Protein AF-A0A1G0B523-F1 (afdb_monomer)

Foldseek 3Di:
DPPVVVVVVVVVVVVLVVDDPVCVVVVVVVVVVVVVVVVPPDPVVNVVVVVVPDDDDDPVNVCCVPPNDPDD

Secondary structure (DSSP, 8-state):
--HHHHHHHHHHHHHHHTS-HHHHHHHHHHHHHHHHHHH--S-HHHHHHTT--S----HHHHHHHHH-----

Mean predicted aligned error: 15.68 Å

Radius of gyration: 25.34 Å; Cα contacts (8 Å, |Δi|>4): 8; chains: 1; bounding box: 47×23×69 Å

Sequence (72 aa):
MSRTQVVYKKRIIETLEELPESKLKEVLDFIEFLRNKRKKNEDPILRVSGCLSGDSLSAKEIEEALYGEFQK

pLDDT: mean 78.19, std 14.37, range [49.75, 94.06]

Solvent-accessible surface area (backbone atoms only — not comparable to full-atom values): 4553 Å² total; per-residue (Å²): 131,60,73,68,57,56,53,52,54,52,53,52,54,59,57,54,74,76,51,57,74,86,52,51,56,58,51,51,55,49,52,51,49,56,59,50,56,70,72,53,79,65,52,72,64,65,62,49,56,69,69,61,81,62,79,88,72,52,75,65,56,52,47,38,76,75,69,42,78,83,83,126

Structure (mmCIF, N/CA/C/O backbone):
data_AF-A0A1G0B523-F1
#
_entry.id   AF-A0A1G0B523-F1
#
loop_
_atom_site.group_PDB
_atom_site.id
_atom_site.type_symbol
_atom_site.label_atom_id
_atom_site.label_alt_id
_atom_site.label_comp_id
_atom_site.label_asym_id
_atom_site.label_entity_id
_atom_site.label_seq_id
_atom_site.pdbx_PDB_ins_code
_atom_site.Cartn_x
_atom_site.Cartn_y
_atom_site.Cartn_z
_atom_site.occupancy
_atom_site.B_iso_or_equiv
_atom_site.auth_seq_id
_atom_site.auth_comp_id
_atom_site.auth_asym_id
_atom_site.auth_atom_id
_atom_site.pdbx_PDB_model_num
ATOM 1 N N . MET A 1 1 ? 15.558 2.080 19.583 1.00 59.41 1 MET A N 1
ATOM 2 C CA . MET A 1 1 ? 14.662 2.612 18.527 1.00 59.41 1 MET A CA 1
ATOM 3 C C . MET A 1 1 ? 14.793 4.126 18.503 1.00 59.41 1 MET A C 1
ATOM 5 O O . MET A 1 1 ? 14.894 4.711 19.574 1.00 59.41 1 MET A O 1
ATOM 9 N N . SER A 1 2 ? 14.838 4.761 17.328 1.00 79.50 2 SER A N 1
ATOM 10 C CA . SER A 1 2 ? 14.885 6.232 17.247 1.00 79.50 2 SER A CA 1
ATOM 11 C C . SER A 1 2 ? 13.591 6.828 17.820 1.00 79.50 2 SER A C 1
ATOM 13 O O . SER A 1 2 ? 12.514 6.300 17.540 1.00 79.50 2 SER A O 1
ATOM 15 N N . ARG A 1 3 ? 13.671 7.923 18.596 1.00 82.00 3 ARG A N 1
ATOM 16 C CA . ARG A 1 3 ? 12.489 8.633 19.143 1.00 82.00 3 ARG A CA 1
ATOM 17 C C . ARG A 1 3 ? 11.462 8.939 18.048 1.00 82.00 3 ARG A C 1
ATOM 19 O O . ARG A 1 3 ? 10.266 8.754 18.243 1.00 82.00 3 ARG A O 1
ATOM 26 N N . THR A 1 4 ? 11.946 9.292 16.863 1.00 83.75 4 THR A N 1
ATOM 27 C CA . THR A 1 4 ? 11.149 9.563 15.665 1.00 83.75 4 THR A CA 1
ATOM 28 C C . THR A 1 4 ? 10.323 8.355 15.207 1.00 83.75 4 THR A C 1
ATOM 30 O O . THR A 1 4 ? 9.169 8.497 14.818 1.00 83.75 4 THR A O 1
ATOM 33 N N . GLN A 1 5 ? 10.877 7.142 15.296 1.00 86.75 5 GLN A N 1
ATOM 34 C CA . GLN A 1 5 ? 10.184 5.912 14.899 1.00 86.75 5 GLN A CA 1
ATOM 35 C C . GLN A 1 5 ? 8.991 5.610 15.815 1.00 86.75 5 GLN A C 1
ATOM 37 O O . GLN A 1 5 ? 7.959 5.135 15.344 1.00 86.75 5 GLN A O 1
ATOM 42 N N . VAL A 1 6 ? 9.137 5.877 17.115 1.00 89.94 6 VAL A N 1
ATOM 43 C CA . VAL A 1 6 ? 8.080 5.656 18.112 1.00 89.94 6 VAL A CA 1
ATOM 44 C C . VAL A 1 6 ? 6.908 6.606 17.862 1.00 89.94 6 VAL A C 1
ATOM 46 O O . VAL A 1 6 ? 5.764 6.161 17.842 1.00 89.94 6 VAL A O 1
ATOM 49 N N . VAL A 1 7 ? 7.196 7.882 17.580 1.00 93.38 7 VAL A N 1
ATOM 50 C CA . VAL A 1 7 ? 6.176 8.899 17.270 1.00 93.38 7 VAL A CA 1
ATOM 51 C C . VAL A 1 7 ? 5.370 8.523 16.025 1.00 93.38 7 VAL A C 1
ATOM 53 O O . VAL A 1 7 ? 4.143 8.537 16.069 1.00 93.38 7 VAL A O 1
ATOM 56 N N . TYR A 1 8 ? 6.031 8.129 14.932 1.00 91.38 8 TYR A N 1
ATOM 57 C CA . TYR A 1 8 ? 5.321 7.760 13.703 1.00 91.38 8 TYR A CA 1
ATOM 58 C C . TYR A 1 8 ? 4.479 6.496 13.858 1.00 91.38 8 TYR A C 1
ATOM 60 O O . TYR A 1 8 ? 3.351 6.465 13.380 1.00 91.38 8 TYR A O 1
ATOM 68 N N . LYS A 1 9 ? 4.987 5.468 14.548 1.00 91.44 9 LYS A N 1
ATOM 69 C CA . LYS A 1 9 ? 4.211 4.245 14.799 1.00 91.44 9 LYS A CA 1
ATOM 70 C C . LYS A 1 9 ? 2.958 4.525 15.619 1.00 91.44 9 LYS A C 1
ATOM 72 O O . LYS A 1 9 ? 1.900 4.021 15.269 1.00 91.44 9 LYS A O 1
ATOM 77 N N . LYS A 1 10 ? 3.084 5.337 16.671 1.00 93.19 10 LYS A N 1
ATOM 78 C CA . LYS A 1 10 ? 1.947 5.725 17.507 1.00 93.19 10 LYS A CA 1
ATOM 79 C C . LYS A 1 10 ? 0.888 6.460 16.684 1.00 93.19 10 LYS A C 1
ATOM 81 O O . LYS A 1 10 ? -0.256 6.030 16.666 1.00 93.19 10 LYS A O 1
ATOM 86 N N . ARG A 1 11 ? 1.301 7.473 15.917 1.00 93.25 11 ARG A N 1
ATOM 87 C CA . ARG A 1 11 ? 0.387 8.242 15.065 1.00 93.25 11 ARG A CA 1
ATOM 88 C C . ARG A 1 11 ? -0.308 7.377 14.011 1.00 93.25 11 ARG A C 1
ATOM 90 O O . ARG A 1 11 ? -1.472 7.596 13.735 1.00 93.25 11 ARG A O 1
ATOM 97 N N . ILE A 1 12 ? 0.385 6.399 13.423 1.00 92.31 12 ILE A N 1
ATOM 98 C CA . ILE A 1 12 ? -0.226 5.471 12.457 1.00 92.31 12 ILE A CA 1
ATOM 99 C C . ILE A 1 12 ? -1.325 4.634 13.118 1.00 92.31 12 ILE A C 1
ATOM 101 O O . ILE A 1 12 ? -2.376 4.466 12.516 1.00 92.31 12 ILE A O 1
ATOM 105 N N . ILE A 1 13 ? -1.090 4.120 14.328 1.00 92.88 13 ILE A N 1
ATOM 106 C CA . ILE A 1 13 ? -2.086 3.317 15.053 1.00 92.88 13 ILE A CA 1
ATOM 107 C C . ILE A 1 13 ? -3.316 4.165 15.381 1.00 92.88 13 ILE A C 1
ATOM 109 O O . ILE A 1 13 ? -4.422 3.743 15.073 1.00 92.88 13 ILE A O 1
ATOM 113 N N . GLU A 1 14 ? -3.118 5.374 15.911 1.00 94.06 14 GLU A N 1
ATOM 114 C CA . GLU A 1 14 ? -4.213 6.308 16.215 1.00 94.06 14 GLU A CA 1
ATOM 115 C C . GLU A 1 14 ? -5.049 6.615 14.959 1.00 94.06 14 GLU A C 1
ATOM 117 O O . GLU A 1 14 ? -6.268 6.495 14.980 1.00 94.06 14 GLU A O 1
ATOM 122 N N . THR A 1 15 ? -4.406 6.899 13.820 1.00 91.31 15 THR A N 1
ATOM 123 C CA . THR A 1 15 ? -5.122 7.139 12.554 1.00 91.31 15 THR A CA 1
ATOM 124 C C . THR A 1 15 ? -5.873 5.901 12.042 1.00 91.31 15 THR A C 1
ATOM 126 O O . THR A 1 15 ? -6.868 6.039 11.334 1.00 91.31 15 THR A O 1
ATOM 129 N N . LEU A 1 16 ? -5.404 4.685 12.349 1.00 93.06 16 LEU A N 1
ATOM 130 C CA . LEU A 1 16 ? -6.069 3.450 11.918 1.00 93.06 16 LEU A CA 1
ATOM 131 C C . LEU A 1 16 ? -7.366 3.182 12.679 1.00 93.06 16 LEU A C 1
ATOM 133 O O . LEU A 1 16 ? -8.281 2.607 12.097 1.00 93.06 16 LEU A O 1
ATOM 137 N N . GLU A 1 17 ? -7.456 3.606 13.939 1.00 91.19 17 GLU A N 1
ATOM 138 C CA . GLU A 1 17 ? -8.667 3.453 14.755 1.00 91.19 17 GLU A CA 1
ATOM 139 C C . GLU A 1 17 ? -9.828 4.322 14.245 1.00 91.19 17 GLU A C 1
ATOM 141 O O . GLU A 1 17 ? -10.990 3.954 14.397 1.00 91.19 17 GLU A O 1
ATOM 146 N N . GLU A 1 18 ? -9.524 5.447 13.593 1.00 93.25 18 GLU A N 1
ATOM 147 C CA . GLU A 1 18 ? -10.517 6.379 13.041 1.00 93.25 18 GLU A CA 1
ATOM 148 C C . GLU A 1 18 ? -11.002 5.999 11.627 1.00 93.25 18 GLU A C 1
ATOM 150 O O . GLU A 1 18 ? -11.946 6.600 11.105 1.00 93.25 18 GLU A O 1
ATOM 155 N N . LEU A 1 19 ? -10.365 5.021 10.972 1.00 91.56 19 LEU A N 1
ATOM 156 C CA . LEU A 1 19 ? -10.683 4.644 9.595 1.00 91.56 19 LEU A CA 1
ATOM 157 C C . LEU A 1 19 ? -11.859 3.654 9.520 1.00 91.56 19 LEU A C 1
ATOM 159 O O . LEU A 1 19 ? -11.923 2.696 10.290 1.00 91.56 19 LEU A O 1
ATOM 163 N N . PRO A 1 20 ? -12.758 3.802 8.529 1.00 92.56 20 PRO A N 1
ATOM 164 C CA . PRO A 1 20 ? -13.787 2.804 8.275 1.00 92.56 20 PRO A CA 1
ATOM 165 C C . PRO A 1 20 ? -13.164 1.501 7.752 1.00 92.56 20 PRO A C 1
ATOM 167 O O . PRO A 1 20 ? -12.166 1.516 7.028 1.00 92.56 20 PRO A O 1
ATOM 170 N N . GLU A 1 21 ? -13.806 0.366 8.040 1.00 86.62 21 GLU A N 1
ATOM 171 C CA . GLU A 1 21 ? -13.322 -0.976 7.676 1.00 86.62 21 GLU A CA 1
ATOM 172 C C . GLU A 1 21 ? -12.998 -1.121 6.179 1.00 86.62 21 GLU A C 1
ATOM 174 O O . GLU A 1 21 ? -11.985 -1.712 5.802 1.00 86.62 21 GLU A O 1
ATOM 179 N N . SER A 1 22 ? -13.799 -0.488 5.316 1.00 87.25 22 SER A N 1
ATOM 180 C CA . SER A 1 22 ? -13.597 -0.477 3.861 1.00 87.25 22 SER A CA 1
ATOM 181 C C . SER A 1 22 ? -12.242 0.097 3.431 1.00 87.25 22 SER A C 1
ATOM 183 O O . SER A 1 22 ? -11.738 -0.256 2.364 1.00 87.25 22 SER A O 1
ATOM 185 N N . LYS A 1 23 ? -11.634 0.954 4.259 1.00 91.25 23 LYS A N 1
ATOM 186 C CA . LYS A 1 23 ? -10.328 1.577 4.023 1.00 91.25 23 LYS A CA 1
ATOM 187 C C . LYS A 1 23 ? -9.175 0.844 4.698 1.00 91.25 23 LYS A C 1
ATOM 189 O O . LYS A 1 23 ? -8.045 0.963 4.232 1.00 91.25 23 LYS A O 1
ATOM 194 N N . LEU A 1 24 ? -9.436 0.026 5.718 1.00 91.69 24 LEU A N 1
ATOM 195 C CA . LEU A 1 24 ? -8.395 -0.779 6.369 1.00 91.69 24 LEU A CA 1
ATOM 196 C C . LEU A 1 24 ? -7.750 -1.773 5.398 1.00 91.69 24 LEU A C 1
ATOM 198 O O . LEU A 1 24 ? -6.534 -1.963 5.434 1.00 91.69 24 LEU A O 1
ATOM 202 N N . LYS A 1 25 ? -8.538 -2.346 4.479 1.00 91.06 25 LYS A N 1
ATOM 203 C CA . LYS A 1 25 ? -8.015 -3.214 3.415 1.00 91.06 25 LYS A CA 1
ATOM 204 C C . LYS A 1 25 ? -7.015 -2.485 2.512 1.00 91.06 25 LYS A C 1
ATOM 206 O O . LYS A 1 25 ? -5.929 -2.994 2.272 1.00 91.06 25 LYS A O 1
ATOM 211 N N . GLU A 1 26 ? -7.349 -1.271 2.079 1.00 91.19 26 GLU A N 1
ATOM 212 C CA . GLU A 1 26 ? -6.476 -0.437 1.240 1.00 91.19 26 GLU A CA 1
ATOM 213 C C . GLU A 1 26 ? -5.153 -0.110 1.956 1.00 91.19 26 GLU A C 1
ATOM 215 O O . GLU A 1 26 ? -4.077 -0.152 1.357 1.00 91.19 26 GLU A O 1
ATOM 220 N N . VAL A 1 27 ? -5.212 0.147 3.268 1.00 93.94 27 VAL A N 1
ATOM 221 C CA . VAL A 1 27 ? -4.009 0.368 4.080 1.00 93.94 27 VAL A CA 1
ATOM 222 C C . VAL A 1 27 ? -3.158 -0.899 4.191 1.00 93.94 27 VAL A C 1
ATOM 224 O O . VAL A 1 27 ? -1.934 -0.815 4.066 1.00 93.94 27 VAL A O 1
ATOM 227 N N . LEU A 1 28 ? -3.774 -2.066 4.407 1.00 91.38 28 LEU A N 1
ATOM 228 C CA . LEU A 1 28 ? -3.060 -3.346 4.439 1.00 91.38 28 LEU A CA 1
ATOM 229 C C . LEU A 1 28 ? -2.335 -3.607 3.115 1.00 91.38 28 LEU A C 1
ATOM 231 O O . LEU A 1 28 ? -1.126 -3.853 3.130 1.00 91.38 28 LEU A O 1
ATOM 235 N N . ASP A 1 29 ? -3.033 -3.451 1.988 1.00 91.81 29 ASP A N 1
ATOM 236 C CA . ASP A 1 29 ? -2.467 -3.629 0.647 1.00 91.81 29 ASP A CA 1
ATOM 237 C C . ASP A 1 29 ? -1.257 -2.699 0.429 1.00 91.81 29 ASP A C 1
ATOM 239 O O . ASP A 1 29 ? -0.206 -3.105 -0.084 1.00 91.81 29 ASP A O 1
ATOM 243 N N . PHE A 1 30 ? -1.352 -1.448 0.888 1.00 92.56 30 PHE A N 1
ATOM 244 C CA . PHE A 1 30 ? -0.258 -0.483 0.789 1.00 92.56 30 PHE A CA 1
ATOM 245 C C . PHE A 1 30 ? 0.947 -0.839 1.676 1.00 92.56 30 PHE A C 1
ATOM 247 O O . PHE A 1 30 ? 2.101 -0.724 1.247 1.00 92.56 30 PHE A O 1
ATOM 254 N N . ILE A 1 31 ? 0.718 -1.299 2.909 1.00 91.44 31 ILE A N 1
ATOM 255 C CA . ILE A 1 31 ? 1.794 -1.744 3.809 1.00 91.44 31 ILE A CA 1
ATOM 256 C C . ILE A 1 31 ? 2.519 -2.958 3.215 1.00 91.44 31 ILE A C 1
ATOM 258 O O . ILE A 1 31 ? 3.756 -3.014 3.241 1.00 91.44 31 ILE A O 1
ATOM 262 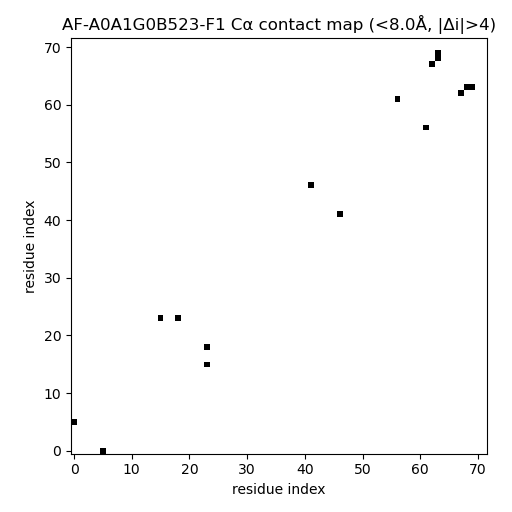N N . GLU A 1 32 ? 1.782 -3.911 2.643 1.00 90.25 32 GLU A N 1
ATOM 263 C CA . GLU A 1 32 ? 2.365 -5.059 1.947 1.00 90.25 32 GLU A CA 1
ATOM 264 C C . GLU A 1 32 ? 3.193 -4.633 0.737 1.00 90.25 32 GLU A C 1
ATOM 266 O O . GLU A 1 32 ? 4.327 -5.097 0.565 1.00 90.25 32 GLU A O 1
ATOM 271 N N . PHE A 1 33 ? 2.685 -3.690 -0.059 1.00 90.94 33 PHE A N 1
ATOM 272 C CA . PHE A 1 33 ? 3.436 -3.100 -1.160 1.00 90.94 33 PHE A CA 1
ATOM 273 C C . PHE A 1 33 ? 4.767 -2.503 -0.683 1.00 90.94 33 PHE A C 1
ATOM 275 O O . PHE A 1 33 ? 5.819 -2.821 -1.243 1.00 90.94 33 PHE A O 1
ATOM 282 N N . LEU A 1 34 ? 4.765 -1.696 0.384 1.00 88.25 34 LEU A N 1
ATOM 283 C CA . LEU A 1 34 ? 5.990 -1.103 0.935 1.00 88.25 34 LEU A CA 1
ATOM 284 C C . LEU A 1 34 ? 6.983 -2.163 1.433 1.00 88.25 34 LEU A C 1
ATOM 286 O O . LEU A 1 34 ? 8.195 -2.035 1.219 1.00 88.25 34 LEU A O 1
ATOM 290 N N . ARG A 1 35 ? 6.485 -3.229 2.070 1.00 85.62 35 ARG A N 1
ATOM 291 C CA . ARG A 1 35 ? 7.304 -4.362 2.524 1.00 85.62 35 ARG A CA 1
ATOM 292 C C . ARG A 1 35 ? 7.949 -5.093 1.347 1.00 85.62 35 ARG A C 1
ATOM 294 O O . ARG A 1 35 ? 9.125 -5.448 1.421 1.00 85.62 35 ARG A O 1
ATOM 301 N N . ASN A 1 36 ? 7.203 -5.284 0.264 1.00 83.06 36 ASN A N 1
ATOM 302 C CA . ASN A 1 36 ? 7.679 -5.959 -0.939 1.00 83.06 36 ASN A CA 1
ATOM 303 C C . ASN A 1 36 ? 8.622 -5.079 -1.767 1.00 83.06 36 ASN A C 1
ATOM 305 O O . ASN A 1 36 ? 9.600 -5.588 -2.308 1.00 83.06 36 ASN A O 1
ATOM 309 N N . LYS A 1 37 ? 8.412 -3.758 -1.797 1.00 77.38 37 LYS A N 1
ATOM 310 C CA . LYS A 1 37 ? 9.325 -2.805 -2.443 1.00 77.38 37 LYS A CA 1
A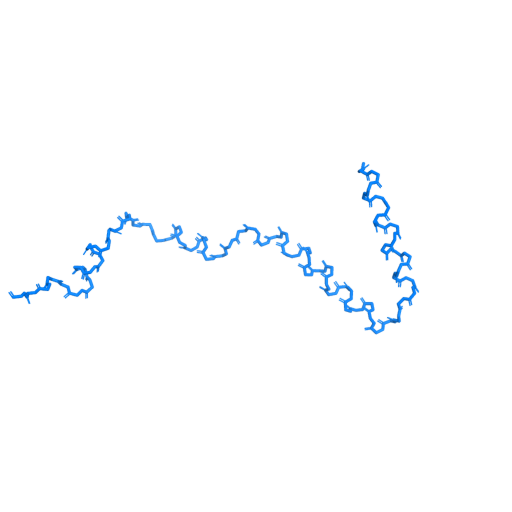TOM 311 C C . LYS A 1 37 ? 10.734 -2.883 -1.853 1.00 77.38 37 LYS A C 1
ATOM 313 O O . LYS A 1 37 ? 11.698 -2.904 -2.606 1.00 77.38 37 LYS A O 1
ATOM 318 N N . ARG A 1 38 ? 10.867 -3.028 -0.527 1.00 61.81 38 ARG A N 1
ATOM 319 C CA . ARG A 1 38 ? 12.179 -3.232 0.122 1.00 61.81 38 ARG A CA 1
ATOM 320 C C . ARG A 1 38 ? 12.874 -4.537 -0.280 1.00 61.81 38 ARG A C 1
ATOM 322 O O . ARG A 1 38 ? 14.093 -4.605 -0.199 1.00 61.81 38 ARG A O 1
ATOM 329 N N . LYS A 1 39 ? 12.121 -5.565 -0.685 1.00 59.97 39 LYS A N 1
ATOM 330 C CA . LYS A 1 39 ? 12.675 -6.852 -1.137 1.00 59.97 39 LYS A CA 1
ATOM 331 C C . LYS A 1 39 ? 13.122 -6.836 -2.604 1.00 59.97 39 LYS A C 1
ATOM 333 O O . LYS A 1 39 ? 13.901 -7.694 -2.988 1.00 59.97 39 LYS A O 1
ATOM 338 N N . LYS A 1 40 ? 12.656 -5.877 -3.412 1.00 55.56 40 LYS A N 1
ATOM 339 C CA . LYS A 1 40 ? 12.962 -5.745 -4.850 1.00 55.56 40 LYS A CA 1
ATOM 340 C C . LYS A 1 40 ? 14.152 -4.811 -5.142 1.00 55.56 40 LYS A C 1
ATOM 342 O O . LYS A 1 40 ? 14.176 -4.169 -6.182 1.00 55.56 40 LYS A O 1
ATOM 347 N N . ASN A 1 41 ? 15.118 -4.696 -4.227 1.00 55.31 41 ASN A N 1
ATOM 348 C CA . ASN A 1 41 ? 16.326 -3.889 -4.467 1.00 55.31 41 ASN A CA 1
ATOM 349 C C . ASN A 1 41 ? 17.310 -4.533 -5.462 1.00 55.31 41 ASN A C 1
ATOM 351 O O . ASN A 1 41 ? 18.285 -3.890 -5.834 1.00 55.31 41 ASN A O 1
ATOM 355 N N . GLU A 1 42 ? 17.055 -5.759 -5.916 1.00 54.09 42 GLU A N 1
ATOM 356 C CA . GLU A 1 42 ? 17.691 -6.301 -7.114 1.00 54.09 42 GLU A CA 1
ATOM 357 C C . GLU A 1 42 ? 16.678 -6.262 -8.253 1.00 54.09 42 GLU A C 1
ATOM 359 O O . GLU A 1 42 ? 15.646 -6.937 -8.207 1.00 54.09 42 GLU A O 1
ATOM 364 N N . ASP A 1 43 ? 16.963 -5.433 -9.255 1.00 57.50 43 ASP A N 1
ATOM 365 C CA . ASP A 1 43 ? 16.203 -5.413 -10.495 1.00 57.50 43 ASP A CA 1
ATOM 366 C C . ASP A 1 43 ? 16.364 -6.786 -11.176 1.00 57.50 43 ASP A C 1
ATOM 368 O O . ASP A 1 43 ? 17.493 -7.187 -11.486 1.00 57.50 43 ASP A O 1
ATOM 372 N N . PRO A 1 44 ? 15.278 -7.542 -11.413 1.00 60.47 44 PRO A N 1
ATOM 373 C CA . PRO A 1 44 ? 15.355 -8.813 -12.123 1.00 60.47 44 PRO A CA 1
ATOM 374 C C . PRO A 1 44 ? 16.032 -8.677 -13.491 1.00 60.47 44 PRO A C 1
ATOM 376 O O . PRO A 1 44 ? 16.681 -9.623 -13.930 1.00 60.47 44 PRO A O 1
ATOM 379 N N . ILE A 1 45 ? 15.925 -7.506 -14.137 1.00 61.56 45 ILE A N 1
ATOM 380 C CA . ILE A 1 45 ? 16.586 -7.215 -15.412 1.00 61.56 45 ILE A CA 1
ATOM 381 C C . ILE A 1 45 ? 18.106 -7.148 -15.223 1.00 61.56 45 ILE A C 1
ATOM 383 O O . ILE A 1 45 ? 18.834 -7.778 -15.988 1.00 61.56 45 ILE A O 1
ATOM 387 N N . LEU A 1 46 ? 18.598 -6.493 -14.162 1.00 55.91 46 LEU A N 1
ATOM 388 C CA . LEU A 1 46 ? 20.033 -6.464 -13.835 1.00 55.91 46 LEU A CA 1
ATOM 389 C C . LEU A 1 46 ? 20.590 -7.870 -13.559 1.00 55.91 46 LEU A C 1
ATOM 391 O O . LEU A 1 46 ? 21.743 -8.146 -13.889 1.00 55.91 46 LEU A O 1
ATOM 395 N N . ARG A 1 47 ? 19.770 -8.783 -13.018 1.00 56.44 47 ARG A N 1
ATOM 396 C CA . ARG A 1 47 ? 20.154 -10.191 -12.820 1.00 56.44 47 ARG A CA 1
ATOM 397 C C . ARG A 1 47 ? 20.315 -10.954 -14.140 1.00 56.44 47 ARG A C 1
ATOM 399 O O . ARG A 1 47 ? 21.132 -11.865 -14.210 1.00 56.44 47 ARG A O 1
ATOM 406 N N . VAL A 1 48 ? 19.544 -10.595 -15.169 1.00 57.97 48 VAL A N 1
ATOM 407 C CA . VAL A 1 48 ? 19.609 -11.205 -16.510 1.00 57.97 48 VAL A CA 1
ATOM 408 C C . VAL A 1 48 ? 20.760 -10.624 -17.332 1.00 57.97 48 VAL A C 1
ATOM 410 O O . VAL A 1 48 ? 21.391 -11.364 -18.081 1.00 57.97 48 VAL A O 1
ATOM 413 N N . SER A 1 49 ? 21.114 -9.348 -17.151 1.00 56.16 49 SER A N 1
ATOM 414 C CA . SER A 1 49 ? 22.275 -8.748 -17.826 1.00 56.16 49 SER A CA 1
ATOM 415 C C . SER A 1 49 ? 23.589 -9.465 -17.494 1.00 56.16 49 SER A C 1
ATOM 417 O O . SER A 1 49 ? 24.447 -9.587 -18.357 1.00 56.16 49 SER A O 1
ATOM 419 N N . GLY A 1 50 ? 23.729 -10.019 -16.283 1.00 49.75 50 GLY A N 1
ATOM 420 C CA . GLY A 1 50 ? 24.875 -10.864 -15.912 1.00 49.75 50 GLY A CA 1
ATOM 421 C C . GLY A 1 50 ? 24.912 -12.235 -16.607 1.00 49.75 50 GLY A C 1
ATOM 422 O O . GLY A 1 50 ? 25.949 -12.893 -16.602 1.00 49.75 50 GLY A O 1
ATOM 4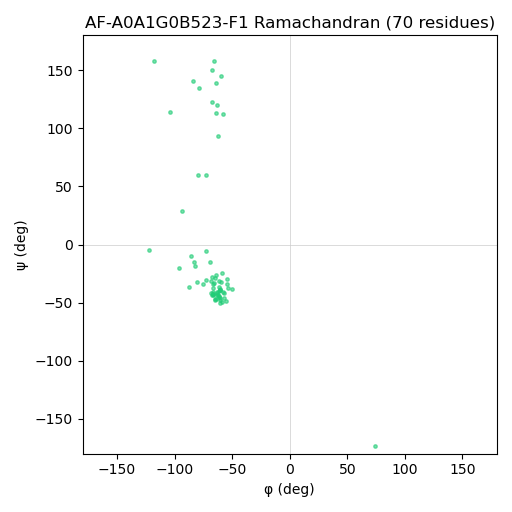23 N N . CYS A 1 51 ? 23.809 -12.672 -17.226 1.00 51.03 51 CYS A N 1
ATOM 424 C CA . CYS A 1 51 ? 23.772 -13.863 -18.078 1.00 51.03 51 CYS A CA 1
ATOM 425 C C . CYS A 1 51 ? 24.240 -13.576 -19.515 1.00 51.03 51 CYS A C 1
ATOM 427 O O . CYS A 1 51 ? 24.570 -14.521 -20.228 1.00 51.03 51 CYS A O 1
ATOM 429 N N . LEU A 1 52 ? 24.334 -12.306 -19.929 1.00 56.38 52 LEU A N 1
ATOM 430 C CA . LEU A 1 52 ? 24.976 -11.884 -21.180 1.00 56.38 52 LEU A CA 1
ATOM 431 C C . LEU A 1 52 ? 26.499 -11.845 -20.985 1.00 56.38 52 LEU A C 1
ATOM 433 O O . LEU A 1 52 ? 27.132 -10.802 -21.097 1.00 56.38 52 LEU A O 1
ATOM 437 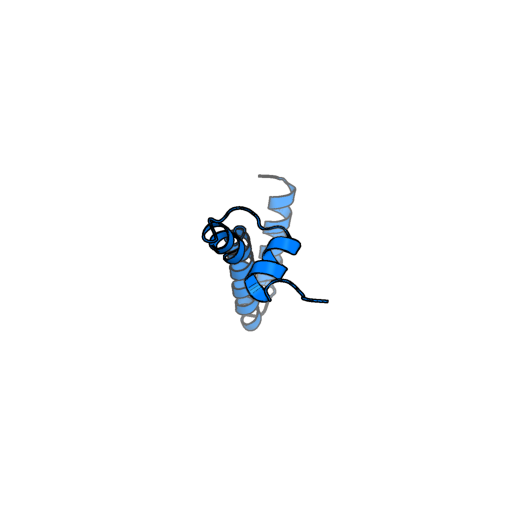N N . SER A 1 53 ? 27.069 -12.998 -20.635 1.00 58.47 53 SER A N 1
ATOM 438 C CA . SER A 1 53 ? 28.491 -13.222 -20.347 1.00 58.47 53 SER A CA 1
ATOM 439 C C . SER A 1 53 ? 29.338 -13.195 -21.627 1.00 58.47 53 SER A C 1
ATOM 441 O O . SER A 1 53 ? 29.977 -14.174 -22.000 1.00 58.47 53 SER A O 1
ATOM 443 N N . GLY A 1 54 ? 29.305 -12.059 -22.317 1.00 63.88 54 GLY A N 1
ATOM 444 C CA . GLY A 1 54 ? 30.220 -11.695 -23.388 1.00 63.88 54 GLY A CA 1
ATOM 445 C C . GLY A 1 54 ? 30.999 -10.444 -22.999 1.00 63.88 54 GLY A C 1
ATOM 446 O O . GLY A 1 54 ? 30.567 -9.672 -22.140 1.00 63.88 54 GLY A O 1
ATOM 447 N N . ASP A 1 55 ? 32.151 -10.248 -23.630 1.00 69.44 55 ASP A N 1
ATOM 448 C CA . ASP A 1 55 ? 32.883 -8.994 -23.518 1.00 69.44 55 ASP A CA 1
ATOM 449 C C . ASP A 1 55 ? 32.018 -7.834 -24.032 1.00 69.44 55 ASP A C 1
ATOM 451 O O . ASP A 1 55 ? 31.220 -7.989 -24.962 1.00 69.44 55 ASP A O 1
ATOM 455 N N . SER A 1 56 ? 32.154 -6.663 -23.409 1.00 71.62 56 SER A N 1
ATOM 456 C CA . SER A 1 56 ? 31.463 -5.454 -23.857 1.00 71.62 56 SER A CA 1
ATOM 457 C C . SER A 1 56 ? 31.848 -5.142 -25.302 1.00 71.62 56 SER A C 1
ATOM 459 O O . SER A 1 56 ? 32.984 -4.753 -25.562 1.00 71.62 56 SER A O 1
ATOM 461 N N . LEU A 1 57 ? 30.892 -5.260 -26.222 1.00 74.94 57 LEU A N 1
ATOM 462 C CA . LEU A 1 57 ? 31.066 -4.823 -27.603 1.00 74.94 57 LEU A CA 1
ATOM 463 C C . LEU A 1 57 ? 30.907 -3.302 -27.687 1.00 74.94 57 LEU A C 1
ATOM 465 O O . LEU A 1 57 ? 29.974 -2.712 -27.134 1.00 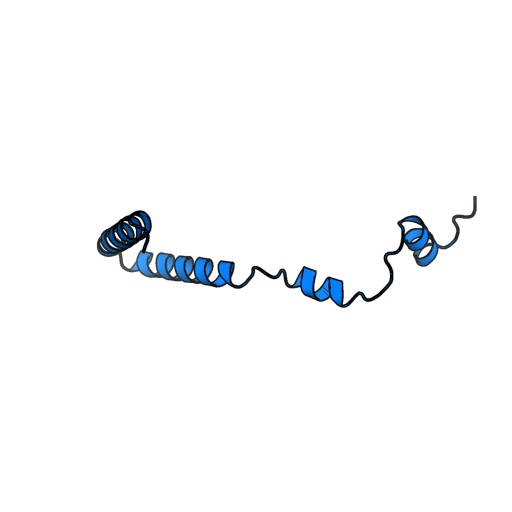74.94 57 LEU A O 1
ATOM 469 N N . SER A 1 58 ? 31.816 -2.657 -28.402 1.00 78.56 58 SER A N 1
ATOM 470 C CA . SER A 1 58 ? 31.678 -1.273 -28.833 1.00 78.56 58 SER A CA 1
ATOM 471 C C . SER A 1 58 ? 30.521 -1.127 -29.827 1.00 78.56 58 SER A C 1
ATOM 473 O O . SER A 1 58 ? 30.132 -2.073 -30.511 1.00 78.56 58 SER A O 1
ATOM 475 N N . ALA A 1 59 ? 29.986 0.091 -29.960 1.00 79.00 59 ALA A N 1
ATOM 476 C CA . ALA A 1 59 ? 28.918 0.373 -30.923 1.00 79.00 59 ALA A CA 1
ATOM 477 C C . ALA A 1 59 ? 29.295 -0.042 -32.359 1.00 79.00 59 ALA A C 1
ATOM 479 O O . ALA A 1 59 ? 28.448 -0.528 -33.100 1.00 79.00 59 ALA A O 1
ATOM 480 N N . LYS A 1 60 ? 30.580 0.081 -32.720 1.00 80.75 60 LYS A N 1
ATOM 481 C CA . LYS A 1 60 ? 31.101 -0.333 -34.025 1.00 80.75 60 LYS A CA 1
ATOM 482 C C . LYS A 1 60 ? 31.008 -1.849 -34.227 1.00 80.75 60 LYS A C 1
ATOM 484 O O . LYS A 1 60 ? 30.544 -2.290 -35.268 1.00 80.75 60 LYS A O 1
ATOM 489 N N . GLU A 1 61 ? 31.417 -2.633 -33.232 1.00 81.38 61 GLU A N 1
ATOM 490 C CA . GLU A 1 61 ? 31.354 -4.101 -33.295 1.00 81.38 61 GLU A CA 1
ATOM 491 C C . GLU A 1 61 ? 29.904 -4.601 -33.344 1.00 81.38 61 GLU A C 1
ATOM 493 O O . GLU A 1 61 ? 29.613 -5.589 -34.012 1.00 81.38 61 GLU A O 1
ATOM 498 N N . ILE A 1 62 ? 28.980 -3.891 -32.684 1.00 81.56 62 ILE A N 1
ATOM 499 C CA . ILE A 1 62 ? 27.540 -4.170 -32.770 1.00 81.56 62 ILE A CA 1
ATOM 500 C C . ILE A 1 62 ? 27.023 -3.920 -34.190 1.00 81.56 62 ILE A C 1
ATOM 502 O O . ILE A 1 62 ? 26.305 -4.759 -34.733 1.00 81.56 62 ILE A O 1
ATOM 506 N N . GLU A 1 63 ? 27.373 -2.782 -34.795 1.00 85.00 63 GLU A N 1
ATOM 507 C CA . GLU A 1 63 ? 26.954 -2.466 -36.164 1.00 85.00 63 GLU A CA 1
ATOM 508 C C . GLU A 1 63 ? 27.489 -3.487 -37.172 1.00 85.00 63 GLU A C 1
ATOM 510 O O . GLU A 1 63 ? 26.727 -3.992 -37.993 1.00 85.00 63 GLU A O 1
ATOM 515 N N . GLU A 1 64 ? 28.765 -3.849 -37.064 1.00 84.75 64 GLU A N 1
ATOM 516 C CA . GLU A 1 64 ? 29.416 -4.799 -37.965 1.00 84.75 64 GLU A CA 1
ATOM 517 C C . GLU A 1 64 ? 28.845 -6.219 -37.82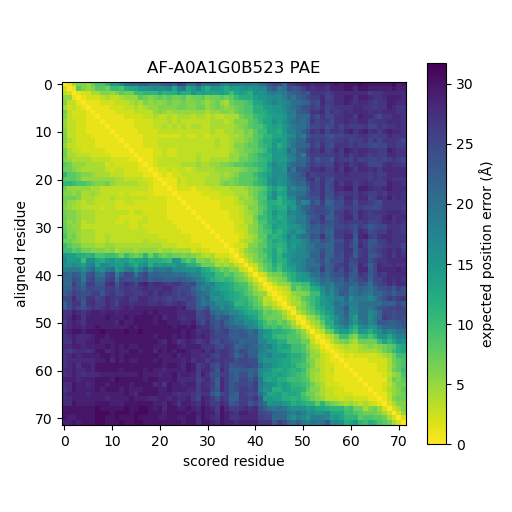8 1.00 84.75 64 GLU A C 1
ATOM 519 O O . GLU A 1 64 ? 28.561 -6.874 -38.829 1.00 84.75 64 GLU A O 1
ATOM 524 N N . ALA A 1 65 ? 28.592 -6.685 -36.601 1.00 78.44 65 ALA A N 1
ATOM 525 C CA . ALA A 1 65 ? 28.007 -8.005 -36.369 1.00 78.44 65 ALA A CA 1
ATOM 526 C C . ALA A 1 65 ? 26.554 -8.118 -36.867 1.00 78.44 65 ALA A C 1
ATOM 528 O O . ALA A 1 65 ? 26.136 -9.192 -37.303 1.00 78.44 65 ALA A O 1
ATOM 529 N N . LEU A 1 66 ? 25.772 -7.036 -36.780 1.00 79.69 66 LEU A N 1
ATOM 530 C CA . LEU A 1 66 ? 24.353 -7.040 -37.151 1.00 79.69 66 LEU A CA 1
ATOM 531 C C . LEU A 1 66 ? 24.113 -6.741 -38.631 1.00 79.69 66 LEU A C 1
ATOM 533 O O . LEU A 1 66 ? 23.190 -7.302 -39.223 1.00 79.69 66 LEU A O 1
ATOM 537 N N . TYR A 1 67 ? 24.908 -5.846 -39.215 1.00 83.56 67 TYR A N 1
ATOM 538 C CA . TYR A 1 67 ? 24.651 -5.283 -40.541 1.00 83.56 67 TYR A CA 1
ATOM 539 C C . TYR A 1 67 ? 25.798 -5.510 -41.538 1.00 83.56 67 TYR A C 1
ATOM 541 O O . TYR A 1 67 ? 25.628 -5.212 -42.720 1.00 83.56 67 TYR A O 1
ATOM 549 N N . GLY A 1 68 ? 26.926 -6.082 -41.102 1.00 80.69 68 GLY A N 1
ATOM 550 C CA . GLY A 1 68 ? 28.136 -6.236 -41.910 1.0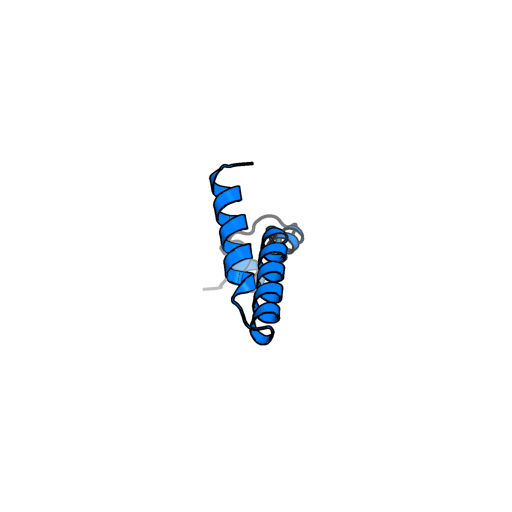0 80.69 68 GLY A CA 1
ATOM 551 C C . GLY A 1 68 ? 28.887 -4.917 -42.107 1.00 80.69 68 GLY A C 1
ATOM 552 O O . GLY A 1 68 ? 28.543 -3.885 -41.527 1.00 80.69 68 GLY A O 1
ATOM 553 N N . GLU A 1 69 ? 29.927 -4.927 -42.943 1.00 76.94 69 GLU A N 1
ATOM 554 C CA . GLU A 1 69 ? 30.558 -3.678 -43.366 1.00 76.94 69 GLU A CA 1
ATOM 555 C C . GLU A 1 69 ? 29.580 -2.884 -44.239 1.00 76.94 69 GLU A C 1
ATOM 557 O O . GLU A 1 69 ? 29.132 -3.363 -45.286 1.00 76.94 69 GLU A O 1
ATOM 562 N N . PHE A 1 70 ? 29.276 -1.646 -43.840 1.00 63.12 70 PHE A N 1
ATOM 563 C CA . PHE A 1 70 ? 28.650 -0.680 -44.736 1.00 63.12 70 PHE A CA 1
ATOM 564 C C . PHE A 1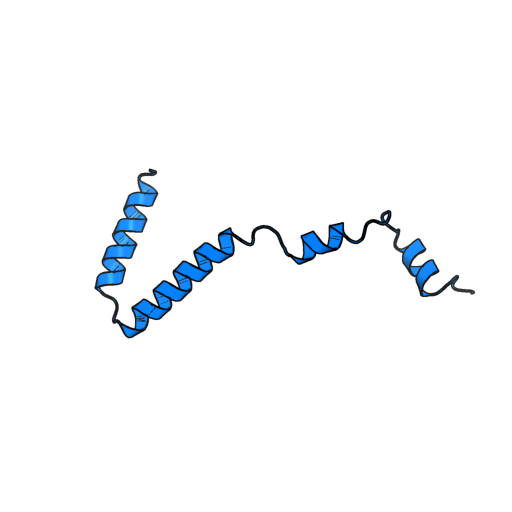 70 ? 29.605 -0.416 -45.903 1.00 63.12 70 PHE A C 1
ATOM 566 O O . PHE A 1 70 ? 30.481 0.447 -45.828 1.00 63.12 70 PHE A O 1
ATOM 573 N N . GLN A 1 71 ? 29.430 -1.166 -46.990 1.00 60.94 71 GLN A N 1
ATOM 574 C CA . GLN A 1 71 ? 30.077 -0.867 -48.256 1.00 60.94 71 GLN A CA 1
ATOM 575 C C . GLN A 1 71 ? 29.540 0.480 -48.748 1.00 60.94 71 GLN A C 1
ATOM 577 O O . GLN A 1 71 ? 28.350 0.621 -49.039 1.00 60.94 71 GLN A O 1
ATOM 582 N N . LYS A 1 72 ? 30.417 1.484 -48.7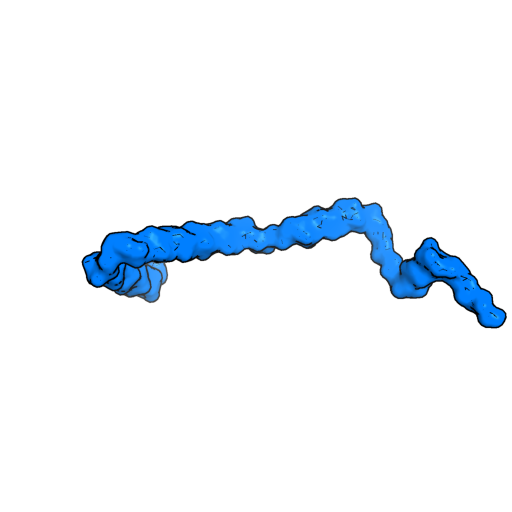77 1.00 54.94 72 LYS A N 1
ATOM 583 C CA . LYS A 1 72 ? 30.220 2.715 -49.544 1.00 54.94 72 LYS A CA 1
ATOM 584 C C . LYS A 1 72 ? 30.911 2.593 -50.888 1.00 54.94 72 LYS A C 1
ATOM 586 O O . LYS A 1 72 ? 32.039 2.054 -50.905 1.00 54.94 72 LYS A O 1
#